Protein AF-A0A1B8XW40-F1 (afdb_monomer_lite)

Secondary structure (DSSP, 8-state):
-HHHHHHHHHHHHHHHHHHHHHHHHHHHS-HHHHHHHHHTTHHHHHHHHHHT--HHHHHSHHHHHHHHHHHHHHTSHHHHHHHHHSTTHHHHHHHGGGSS-HHHHHHHHHHHHHHHTSTTHHHHHHHHHHHHHHHHHHHHHHHHGGG-SS--------------HHHHHHHHHHHHHHHHT-

pLDDT: mean 80.65, std 23.2, range [30.91, 98.69]

Foldseek 3Di:
DVVVVVVVVVVVVVLLVVLLVLLVCLQPPDPVVLVVCVVVVVLVVLLVCLVPDDLVCLQDSSLLSSLSSLLSLCVDPNSVVSQVPDPCNLLSLLLSCLHPDPSSVVSSVVSLVSLLPDVCSVVVSLVSLVSNVVVNVVVVVVVVVVPPDDDDDDDDDDDPDDDPVVSVVVSVVSVVSSVVVD

InterPro domains:
  IPR010473 Formin, GTPase-binding domain [PF06371] (11-117)
  IPR010473 Formin, GTPase-binding domain [SM01140] (1-117)
  IPR011989 Armadillo-like helical [G3DSA:1.25.10.10] (2-159)
  IPR014768 Rho GTPase-binding/formin homology 3 (GBD/FH3) domain [PS51232] (1-182)
  IPR016024 Armadillo-type fold [SSF48371] (10-144)
  IPR051425 Formin Homology [PTHR45725] (1-145)

Organism: Xenopus tropicalis (NCBI:txid8364)

Structure (mmCIF, N/CA/C/O backbone):
data_AF-A0A1B8XW40-F1
#
_entry.id   AF-A0A1B8XW40-F1
#
loop_
_atom_site.group_PDB
_atom_site.id
_atom_site.type_symbol
_atom_site.label_atom_id
_atom_site.label_alt_id
_atom_site.label_comp_id
_atom_site.label_asym_id
_atom_site.label_entity_id
_atom_site.label_seq_id
_atom_site.pdbx_PDB_ins_code
_atom_site.Cartn_x
_atom_site.Cartn_y
_atom_site.Cartn_z
_atom_site.occupancy
_atom_site.B_iso_or_equiv
_atom_site.auth_seq_id
_atom_site.auth_comp_id
_atom_site.auth_asym_id
_atom_site.auth_atom_id
_atom_site.pdbx_PDB_model_num
ATOM 1 N N . MET A 1 1 ? 4.097 29.944 -20.165 1.00 52.28 1 MET A N 1
ATOM 2 C CA . MET A 1 1 ? 4.831 28.757 -19.672 1.00 52.28 1 MET A CA 1
ATOM 3 C C . MET A 1 1 ? 4.924 28.737 -18.153 1.00 52.28 1 MET A C 1
ATOM 5 O O . MET A 1 1 ? 4.510 27.747 -17.584 1.00 52.28 1 MET A O 1
ATOM 9 N N . GLN A 1 2 ? 5.385 29.803 -17.490 1.00 54.19 2 GLN A N 1
ATOM 10 C CA . GLN A 1 2 ? 5.547 29.835 -16.023 1.00 54.19 2 GLN A CA 1
ATOM 11 C C . GLN A 1 2 ? 4.242 29.600 -15.230 1.00 54.19 2 GLN A C 1
ATOM 13 O O . GLN A 1 2 ? 4.264 28.985 -14.175 1.00 54.19 2 GLN A O 1
ATOM 18 N N . THR A 1 3 ? 3.099 30.013 -15.778 1.00 59.94 3 THR A N 1
ATOM 19 C CA . THR A 1 3 ? 1.761 29.793 -15.207 1.00 59.94 3 THR A CA 1
ATOM 20 C C . THR A 1 3 ? 1.208 28.376 -15.375 1.00 59.94 3 THR A C 1
ATOM 22 O O . THR A 1 3 ? 0.346 27.997 -14.598 1.00 59.94 3 THR A O 1
ATOM 25 N N . LEU A 1 4 ? 1.681 27.596 -16.357 1.00 62.12 4 LEU A N 1
ATOM 26 C CA . LEU A 1 4 ? 1.259 26.195 -16.524 1.00 62.12 4 LEU A CA 1
ATOM 27 C C . LEU A 1 4 ? 1.981 25.294 -15.515 1.00 62.12 4 LEU A C 1
ATOM 29 O O . LEU A 1 4 ? 1.334 24.515 -14.835 1.00 62.12 4 LEU A O 1
ATOM 33 N N . TYR A 1 5 ? 3.293 25.495 -15.337 1.00 62.84 5 TYR A N 1
ATOM 34 C CA . TYR A 1 5 ? 4.069 24.768 -14.327 1.00 62.84 5 TYR A CA 1
ATOM 35 C C . TYR A 1 5 ? 3.585 25.040 -12.896 1.00 62.84 5 TYR A C 1
ATOM 37 O O . TYR A 1 5 ? 3.507 24.114 -12.104 1.00 62.84 5 TYR A O 1
ATOM 45 N N . ALA A 1 6 ? 3.213 26.284 -12.572 1.00 63.12 6 ALA A N 1
ATOM 46 C CA . ALA A 1 6 ? 2.670 26.616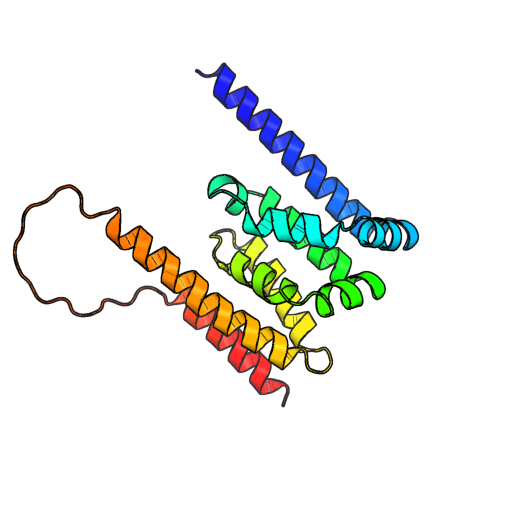 -11.252 1.00 63.12 6 ALA A CA 1
ATOM 47 C C . ALA A 1 6 ? 1.316 25.933 -10.973 1.00 63.12 6 ALA A C 1
ATOM 49 O O . ALA A 1 6 ? 1.048 25.544 -9.842 1.00 63.12 6 ALA A O 1
ATOM 50 N N . PHE A 1 7 ? 0.481 25.762 -12.003 1.00 62.59 7 PHE A N 1
ATOM 51 C CA . PHE A 1 7 ? -0.812 25.085 -11.884 1.00 62.59 7 PHE A CA 1
ATOM 52 C C . PHE A 1 7 ? -0.638 23.576 -11.639 1.00 62.59 7 PHE A C 1
ATOM 54 O O . PHE A 1 7 ? -1.255 23.025 -10.731 1.00 62.59 7 PHE A O 1
ATOM 61 N N . ASP A 1 8 ? 0.271 22.931 -12.379 1.00 74.00 8 ASP A N 1
ATOM 62 C CA . ASP A 1 8 ? 0.588 21.506 -12.204 1.00 74.00 8 ASP A CA 1
ATOM 63 C C . ASP A 1 8 ? 1.210 21.209 -10.819 1.00 74.00 8 ASP A C 1
ATOM 65 O O . ASP A 1 8 ? 0.976 20.148 -10.226 1.00 74.00 8 ASP A O 1
ATOM 69 N N . GLU A 1 9 ? 1.978 22.156 -10.271 1.00 78.50 9 GLU A N 1
ATOM 70 C CA . GLU A 1 9 ? 2.608 22.042 -8.951 1.00 78.50 9 GLU A CA 1
ATOM 71 C C . GLU A 1 9 ? 1.576 22.174 -7.813 1.00 78.50 9 GLU A C 1
ATOM 73 O O . GLU A 1 9 ? 1.552 21.337 -6.903 1.00 78.50 9 GLU A O 1
ATOM 78 N N . GLU A 1 10 ? 0.657 23.147 -7.900 1.00 83.00 10 GLU A N 1
ATOM 79 C CA . GLU A 1 10 ? -0.459 23.306 -6.952 1.00 83.00 10 GLU A CA 1
ATOM 80 C C . GLU A 1 10 ? -1.396 22.087 -6.950 1.00 83.00 10 GLU A C 1
ATOM 82 O O . GLU A 1 10 ? -1.770 21.588 -5.880 1.00 83.00 10 GLU A O 1
ATOM 87 N N . ASP A 1 11 ? -1.732 21.556 -8.128 1.00 85.06 11 ASP A N 1
ATOM 88 C CA . ASP A 1 11 ? -2.564 20.356 -8.263 1.00 85.06 11 ASP A CA 1
ATOM 89 C C . ASP A 1 11 ? -1.886 19.123 -7.648 1.00 85.06 11 ASP A C 1
ATOM 91 O O . ASP A 1 11 ? -2.519 18.321 -6.946 1.00 85.06 11 ASP A O 1
ATOM 95 N N . THR A 1 12 ? -0.577 18.975 -7.856 1.00 84.19 12 THR A N 1
ATOM 96 C CA . THR A 1 12 ? 0.210 17.884 -7.267 1.00 84.19 12 THR A CA 1
ATOM 97 C C . THR A 1 12 ? 0.280 18.000 -5.745 1.00 84.19 12 THR A C 1
ATOM 99 O O . THR A 1 12 ? 0.123 16.998 -5.036 1.00 84.19 12 THR A O 1
ATOM 102 N N . GLU A 1 13 ? 0.450 19.211 -5.217 1.00 89.75 13 GLU A N 1
ATOM 103 C CA . GLU A 1 13 ? 0.453 19.469 -3.778 1.00 89.75 13 GLU A CA 1
ATOM 104 C C . GLU A 1 13 ? -0.922 19.194 -3.149 1.00 89.75 13 GLU A C 1
ATOM 106 O O . GLU A 1 13 ? -1.008 18.541 -2.102 1.00 89.75 13 GLU A O 1
ATOM 111 N N . MET A 1 14 ? -2.008 19.578 -3.828 1.00 92.00 14 MET A N 1
ATOM 112 C CA . MET A 1 14 ? -3.375 19.258 -3.411 1.00 92.00 14 MET A CA 1
ATOM 113 C C . MET A 1 14 ? -3.606 17.742 -3.359 1.00 92.00 14 MET A C 1
ATOM 115 O O . MET A 1 14 ? -4.082 17.215 -2.347 1.00 92.00 14 MET A O 1
ATOM 119 N N . ARG A 1 15 ? -3.222 17.012 -4.415 1.00 91.75 15 ARG A N 1
ATOM 120 C CA . ARG A 1 15 ? -3.314 15.542 -4.456 1.00 91.75 15 ARG A CA 1
ATOM 121 C C . ARG A 1 15 ? -2.511 14.898 -3.330 1.00 91.75 15 ARG A C 1
ATOM 123 O O . ARG A 1 15 ? -3.007 13.987 -2.666 1.00 91.75 15 ARG A O 1
ATOM 130 N N . ASN A 1 16 ? -1.295 15.380 -3.086 1.00 93.44 16 ASN A N 1
ATOM 131 C CA . ASN A 1 16 ? -0.448 14.894 -2.003 1.00 93.44 16 ASN A CA 1
ATOM 132 C C . ASN A 1 16 ? -1.100 15.108 -0.632 1.00 93.44 16 ASN A C 1
ATOM 134 O O . ASN A 1 16 ? -1.161 14.177 0.172 1.00 93.44 16 ASN A O 1
ATOM 138 N N . LYS A 1 17 ? -1.668 16.293 -0.394 1.00 95.19 17 LYS A N 1
ATOM 139 C CA . LYS A 1 17 ? -2.384 16.601 0.847 1.00 95.19 17 LYS A CA 1
ATOM 140 C C . LYS A 1 17 ? -3.562 15.655 1.085 1.00 95.19 17 LYS A C 1
ATOM 142 O O . LYS A 1 17 ? -3.687 15.120 2.182 1.00 95.19 17 LYS A O 1
ATOM 147 N N . ILE A 1 18 ? -4.374 15.381 0.060 1.00 96.19 18 ILE A N 1
ATOM 148 C CA . ILE A 1 18 ? -5.519 14.458 0.166 1.00 96.19 18 ILE A CA 1
ATOM 149 C C . ILE A 1 18 ? -5.068 13.067 0.637 1.00 96.19 18 ILE A C 1
ATOM 151 O O . ILE A 1 18 ? -5.683 12.477 1.530 1.00 96.19 18 ILE A O 1
ATOM 155 N N . VAL A 1 19 ? -3.988 12.532 0.060 1.00 96.50 19 VAL A N 1
ATOM 156 C CA . VAL A 1 19 ? -3.489 11.198 0.430 1.00 96.50 19 VAL A CA 1
ATOM 157 C C . VAL A 1 19 ? -2.843 11.205 1.819 1.00 96.50 19 VAL A C 1
ATOM 159 O O . VAL A 1 19 ? -3.027 10.259 2.586 1.00 96.50 19 VAL A O 1
ATOM 162 N N . GLU A 1 20 ? -2.131 12.269 2.188 1.00 96.94 20 GLU A N 1
ATOM 163 C CA . GLU A 1 20 ? -1.564 12.427 3.533 1.00 96.94 20 GLU A CA 1
ATOM 164 C C . GLU A 1 20 ? -2.640 12.532 4.626 1.00 96.94 20 GLU A C 1
ATOM 166 O O . GLU A 1 20 ? -2.502 11.928 5.701 1.00 96.94 20 GLU A O 1
ATOM 171 N N . ASP A 1 21 ? -3.736 13.235 4.346 1.00 98.00 21 ASP A N 1
ATOM 172 C CA . ASP A 1 21 ? -4.890 13.330 5.239 1.00 98.00 21 ASP A CA 1
ATOM 173 C C . ASP A 1 21 ? -5.575 11.963 5.384 1.00 98.00 21 ASP A C 1
ATOM 175 O O . ASP A 1 21 ? -5.871 11.539 6.506 1.00 98.00 21 ASP A O 1
ATOM 179 N N . LEU A 1 22 ? -5.733 11.210 4.285 1.00 98.12 22 LEU A N 1
ATOM 180 C CA . LEU A 1 22 ? -6.233 9.830 4.324 1.00 98.12 22 LEU A CA 1
ATOM 181 C C . LEU A 1 22 ? -5.326 8.919 5.163 1.00 98.12 22 LEU A C 1
ATOM 183 O O . LEU A 1 22 ? -5.818 8.185 6.024 1.00 98.12 22 LEU A O 1
ATOM 187 N N . LYS A 1 23 ? -4.005 8.981 4.959 1.00 97.56 23 LYS A N 1
ATOM 188 C CA . LYS A 1 23 ? -3.022 8.228 5.753 1.00 97.56 23 LYS A CA 1
ATOM 189 C C . LYS A 1 23 ? -3.172 8.538 7.237 1.00 97.56 23 LYS A C 1
ATOM 191 O O . LYS A 1 23 ? -3.168 7.633 8.076 1.00 97.56 23 LYS A O 1
ATOM 196 N N . THR A 1 24 ? -3.292 9.821 7.569 1.00 97.75 24 THR A N 1
ATOM 197 C CA . THR A 1 24 ? -3.482 10.268 8.948 1.00 97.75 24 THR A CA 1
ATOM 198 C C . THR A 1 24 ? -4.789 9.728 9.508 1.00 97.75 24 THR A C 1
ATOM 200 O O . THR A 1 24 ? -4.773 9.145 10.591 1.00 97.75 24 THR A O 1
ATOM 203 N N . ALA A 1 25 ? -5.885 9.824 8.756 1.00 97.94 25 ALA A N 1
ATOM 204 C CA . ALA A 1 25 ? -7.191 9.344 9.177 1.00 97.94 25 ALA A CA 1
ATOM 205 C C . ALA A 1 25 ? -7.209 7.830 9.434 1.00 97.94 25 ALA A C 1
ATOM 207 O O . ALA A 1 25 ? -7.678 7.400 10.484 1.00 97.94 25 ALA A O 1
ATOM 208 N N . LEU A 1 26 ? -6.616 7.022 8.549 1.00 97.75 26 LEU A N 1
ATOM 209 C CA . LEU A 1 26 ? -6.495 5.567 8.731 1.00 97.75 26 LEU A CA 1
ATOM 210 C C . LEU A 1 26 ? -5.729 5.178 10.006 1.00 97.75 26 LEU A C 1
ATOM 212 O O . LEU A 1 26 ? -5.945 4.095 10.547 1.00 97.75 26 LEU A O 1
ATOM 216 N N . ARG A 1 27 ? -4.839 6.052 10.490 1.00 96.06 27 ARG A N 1
ATOM 217 C CA . ARG A 1 27 ? -4.053 5.839 11.711 1.00 96.06 27 ARG A CA 1
ATOM 218 C C . ARG A 1 27 ? -4.743 6.358 12.973 1.00 96.06 27 ARG A C 1
ATOM 220 O O . ARG A 1 27 ? -4.565 5.763 14.031 1.00 96.06 27 ARG A O 1
ATOM 227 N N . THR A 1 28 ? -5.434 7.494 12.896 1.00 96.31 28 THR A N 1
ATOM 228 C CA . THR A 1 28 ? -5.897 8.231 14.087 1.00 96.31 28 THR A CA 1
ATOM 229 C C . THR A 1 28 ? -7.402 8.191 14.300 1.00 96.31 28 THR A C 1
ATOM 231 O O . THR A 1 28 ? -7.848 8.412 15.425 1.00 96.31 28 THR A O 1
ATOM 234 N N . GLN A 1 29 ? -8.196 7.919 13.262 1.00 96.75 29 GLN A N 1
ATOM 235 C CA . GLN A 1 29 ? -9.647 7.849 13.400 1.00 96.75 29 GLN A CA 1
ATOM 236 C C . GLN A 1 29 ? -10.082 6.547 14.086 1.00 96.75 29 GLN A C 1
ATOM 238 O O . GLN A 1 29 ? -9.367 5.541 14.044 1.00 96.75 29 GLN A O 1
ATOM 243 N N . PRO A 1 30 ? -11.271 6.530 14.718 1.00 95.06 30 PRO A N 1
ATOM 244 C CA . PRO A 1 30 ? -11.764 5.339 15.398 1.00 95.06 30 PRO A CA 1
ATOM 245 C C . PRO A 1 30 ? -11.935 4.161 14.432 1.00 95.06 30 PRO A C 1
ATOM 247 O O . PRO A 1 30 ? -12.198 4.359 13.248 1.00 95.06 30 PRO A O 1
ATOM 250 N N . MET A 1 31 ? -11.901 2.933 14.960 1.00 93.12 31 MET A N 1
ATOM 251 C CA . MET A 1 31 ? -12.012 1.677 14.195 1.00 93.12 31 MET A CA 1
ATOM 252 C C . MET A 1 31 ? -13.119 1.685 13.124 1.00 93.12 31 MET A C 1
ATOM 254 O O . MET A 1 31 ? -12.897 1.194 12.023 1.00 93.12 31 MET A O 1
ATOM 258 N N . ARG A 1 32 ? -14.274 2.304 13.411 1.00 96.06 32 ARG A N 1
ATOM 259 C CA . ARG A 1 32 ? -15.394 2.458 12.462 1.00 96.06 32 ARG A CA 1
ATOM 260 C C . ARG A 1 32 ? -15.007 3.108 11.129 1.00 96.06 32 ARG A C 1
ATOM 262 O O . ARG A 1 32 ? -15.609 2.808 10.107 1.00 96.06 32 ARG A O 1
ATOM 269 N N . PHE A 1 33 ? -14.026 4.010 11.134 1.00 97.62 33 PHE A N 1
ATOM 270 C CA . PHE A 1 33 ? -13.511 4.625 9.916 1.00 97.62 33 PHE A CA 1
ATOM 271 C C . PHE A 1 33 ? -12.776 3.589 9.066 1.00 97.62 33 PHE A C 1
ATOM 273 O O . PHE A 1 33 ? -13.021 3.492 7.870 1.00 97.62 33 PHE A O 1
ATOM 280 N N . VAL A 1 34 ? -11.921 2.777 9.695 1.00 96.88 34 VAL A N 1
ATOM 281 C CA . VAL A 1 34 ? -11.151 1.730 9.012 1.00 96.88 34 VAL A CA 1
ATOM 282 C C . VAL A 1 34 ? -12.073 0.652 8.452 1.00 96.88 34 VAL A C 1
ATOM 284 O O . VAL A 1 34 ? -11.926 0.277 7.293 1.00 96.88 34 VAL A O 1
ATOM 287 N N . THR A 1 35 ? -13.053 0.185 9.230 1.00 95.75 35 THR A N 1
ATOM 288 C CA . THR A 1 35 ? -14.023 -0.804 8.737 1.00 95.75 35 THR A CA 1
ATOM 289 C C . THR A 1 35 ? -14.825 -0.244 7.571 1.00 95.75 35 THR A C 1
ATOM 291 O O . THR A 1 35 ? -14.912 -0.892 6.534 1.00 95.75 35 THR A O 1
ATOM 294 N N . ARG A 1 36 ? -15.308 1.002 7.679 1.00 97.94 36 ARG A N 1
ATOM 295 C CA . ARG A 1 36 ? -16.047 1.650 6.593 1.00 97.94 36 ARG A CA 1
ATOM 296 C C . ARG A 1 36 ? -15.198 1.852 5.337 1.00 97.94 36 ARG A C 1
ATOM 298 O O . ARG A 1 36 ? -15.698 1.686 4.233 1.00 97.94 36 ARG A O 1
ATOM 305 N N . PHE A 1 37 ? -13.926 2.206 5.496 1.00 98.31 37 PHE A N 1
ATOM 306 C CA . PHE A 1 37 ? -12.987 2.332 4.384 1.00 98.31 37 PHE A CA 1
ATOM 307 C C . PHE A 1 37 ? -12.810 1.000 3.644 1.00 98.31 37 PHE A C 1
ATOM 309 O O . PHE A 1 37 ? -12.805 0.972 2.417 1.00 98.31 37 PHE A O 1
ATOM 316 N N . ILE A 1 38 ? -12.695 -0.104 4.386 1.00 97.44 38 ILE A N 1
ATOM 317 C CA . ILE A 1 38 ? -12.564 -1.452 3.821 1.00 97.44 38 ILE A CA 1
ATOM 318 C C . ILE A 1 38 ? -13.851 -1.878 3.101 1.00 97.44 38 ILE A C 1
ATOM 320 O O . ILE A 1 38 ? -13.773 -2.355 1.976 1.00 97.44 38 ILE A O 1
ATOM 324 N N . GLU A 1 39 ? -15.020 -1.654 3.709 1.00 97.25 39 GLU A N 1
ATOM 325 C CA . GLU A 1 39 ? -16.337 -1.941 3.110 1.00 97.25 39 GLU A CA 1
ATOM 326 C C . GLU A 1 39 ? -16.589 -1.197 1.792 1.00 97.25 39 GLU A C 1
ATOM 328 O O . GLU A 1 39 ? -17.421 -1.618 0.997 1.00 97.25 39 GLU A O 1
ATOM 333 N N . LEU A 1 40 ? -15.906 -0.070 1.584 1.00 98.06 40 LEU A N 1
ATOM 334 C CA . LEU A 1 40 ? -15.981 0.745 0.373 1.00 98.06 40 LEU A CA 1
ATOM 335 C C . LEU A 1 40 ? -14.833 0.452 -0.605 1.00 98.06 40 LEU A C 1
ATOM 337 O O . LEU A 1 40 ? -14.437 1.331 -1.368 1.00 98.06 40 LEU A O 1
ATOM 341 N N . ASP A 1 41 ? -14.257 -0.751 -0.546 1.00 97.81 41 ASP A N 1
ATOM 342 C CA . ASP A 1 41 ? -13.158 -1.201 -1.410 1.00 97.81 41 ASP A CA 1
ATOM 343 C C . ASP A 1 41 ? -11.911 -0.303 -1.362 1.00 97.81 41 ASP A C 1
ATOM 345 O O . ASP A 1 41 ? -11.086 -0.283 -2.280 1.00 97.81 41 ASP A O 1
ATOM 349 N N . GLY A 1 42 ? -11.719 0.425 -0.259 1.00 98.25 42 GLY A N 1
ATOM 350 C CA . GLY A 1 42 ? -10.645 1.402 -0.137 1.00 98.25 42 GLY A CA 1
ATOM 351 C C . GLY A 1 42 ? -9.254 0.789 -0.327 1.00 98.25 42 GLY A C 1
ATOM 352 O O . GLY A 1 42 ? -8.399 1.392 -0.976 1.00 98.25 42 GLY A O 1
ATOM 353 N N . LEU A 1 43 ? -9.024 -0.437 0.164 1.00 98.38 43 LEU A N 1
ATOM 354 C CA . LEU A 1 43 ? -7.766 -1.152 -0.084 1.00 98.38 43 LEU A CA 1
ATOM 355 C C . LEU A 1 43 ? -7.557 -1.411 -1.582 1.00 98.38 43 LEU A C 1
ATOM 357 O O . LEU A 1 43 ? -6.473 -1.150 -2.098 1.00 98.38 43 LEU A O 1
ATOM 361 N N . THR A 1 44 ? -8.579 -1.908 -2.275 1.00 98.25 44 THR A N 1
ATOM 362 C CA . THR A 1 44 ? -8.528 -2.203 -3.711 1.00 98.25 44 THR A CA 1
ATOM 363 C C . THR A 1 44 ? -8.222 -0.939 -4.512 1.00 98.25 44 THR A C 1
ATOM 365 O O . THR A 1 44 ? -7.373 -0.966 -5.403 1.00 98.25 44 THR A O 1
ATOM 368 N N . CYS A 1 45 ? -8.826 0.194 -4.143 1.00 98.31 45 CYS A N 1
ATOM 369 C CA . CYS A 1 45 ? -8.526 1.498 -4.731 1.00 98.31 45 CYS A CA 1
ATOM 370 C C . CYS A 1 45 ? -7.053 1.896 -4.544 1.00 98.31 45 CYS A C 1
ATOM 372 O O . CYS A 1 45 ? -6.405 2.276 -5.519 1.00 98.31 45 CYS A O 1
ATOM 374 N N . LEU A 1 46 ? -6.494 1.753 -3.333 1.00 98.56 46 LEU A N 1
ATOM 375 C CA . LEU A 1 46 ? -5.072 2.036 -3.082 1.00 98.56 46 LEU A CA 1
ATOM 376 C C . LEU A 1 46 ? -4.155 1.127 -3.915 1.00 98.56 46 LEU A C 1
ATOM 378 O O . LEU A 1 46 ? -3.195 1.605 -4.514 1.00 98.56 46 LEU A O 1
ATOM 382 N N . LEU A 1 47 ? -4.453 -0.173 -3.986 1.00 98.62 47 LEU A N 1
ATOM 383 C CA . LEU A 1 47 ? -3.659 -1.137 -4.755 1.00 98.62 47 LEU A CA 1
ATOM 384 C C . LEU A 1 47 ? -3.728 -0.873 -6.265 1.00 98.62 47 LEU A C 1
ATOM 386 O O . LEU A 1 47 ? -2.718 -0.979 -6.959 1.00 98.62 47 LEU A O 1
ATOM 390 N N . ASN A 1 48 ? -4.900 -0.512 -6.785 1.00 98.38 48 ASN A N 1
ATOM 391 C CA . ASN A 1 48 ? -5.052 -0.136 -8.188 1.00 98.38 48 ASN A CA 1
ATOM 392 C C . ASN A 1 48 ? -4.305 1.157 -8.503 1.00 98.38 48 ASN A C 1
ATOM 394 O O . ASN A 1 48 ? -3.627 1.209 -9.526 1.00 98.38 48 ASN A O 1
ATOM 398 N N . PHE A 1 49 ? -4.351 2.138 -7.599 1.00 98.12 49 PHE A N 1
ATOM 399 C CA . PHE A 1 49 ? -3.574 3.362 -7.742 1.00 98.12 49 PHE A CA 1
ATOM 400 C C . PHE A 1 49 ? -2.073 3.063 -7.824 1.00 98.12 49 PHE A C 1
ATOM 402 O O . PHE A 1 49 ? -1.428 3.542 -8.748 1.00 98.12 49 PHE A O 1
ATOM 409 N N . LEU A 1 50 ? -1.530 2.206 -6.945 1.00 98.19 50 LEU A N 1
ATOM 410 C CA . LEU A 1 50 ? -0.121 1.785 -7.010 1.00 98.19 50 LEU A CA 1
ATOM 411 C C . LEU A 1 50 ? 0.250 1.154 -8.363 1.00 98.19 50 LEU A C 1
ATOM 413 O O . LEU A 1 50 ? 1.325 1.426 -8.891 1.00 98.19 50 LEU A O 1
ATOM 417 N N . LYS A 1 51 ? -0.634 0.332 -8.944 1.00 96.75 51 LYS A N 1
ATOM 418 C CA . LYS A 1 51 ? -0.398 -0.306 -10.252 1.00 96.75 51 LYS A CA 1
ATOM 419 C C . LYS A 1 51 ? -0.417 0.684 -11.421 1.00 96.75 51 LYS A C 1
ATOM 421 O O . LYS A 1 51 ? 0.230 0.423 -12.432 1.00 96.75 51 LYS A O 1
ATOM 426 N N . SER A 1 52 ? -1.172 1.776 -11.309 1.00 96.38 52 SER A N 1
ATOM 427 C CA . SER A 1 52 ? -1.404 2.726 -12.403 1.00 96.38 52 SER A CA 1
ATOM 428 C C . SER A 1 52 ? -0.572 4.005 -12.311 1.00 96.38 52 SER A C 1
ATOM 430 O O . SER A 1 52 ? -0.817 4.920 -13.095 1.00 96.38 52 SER A O 1
ATOM 432 N N . MET A 1 53 ? 0.362 4.114 -11.359 1.00 95.00 53 MET A N 1
ATOM 433 C CA . MET A 1 53 ? 1.210 5.305 -11.250 1.00 95.00 53 MET A CA 1
ATOM 434 C C . MET A 1 53 ? 2.096 5.454 -12.488 1.00 95.00 53 MET A C 1
ATOM 436 O O . MET A 1 53 ? 2.720 4.497 -12.957 1.00 95.00 53 MET A O 1
ATOM 440 N N . ASP A 1 54 ? 2.178 6.683 -12.982 1.00 94.31 54 ASP A N 1
ATOM 441 C CA . ASP A 1 54 ? 3.240 7.099 -13.884 1.00 94.31 54 ASP A CA 1
ATOM 442 C C . ASP A 1 54 ? 4.567 7.259 -13.125 1.00 94.31 54 ASP A C 1
ATOM 444 O O . ASP A 1 54 ? 4.644 7.112 -11.901 1.00 94.31 54 ASP A O 1
ATOM 448 N N . TYR A 1 55 ? 5.639 7.526 -13.874 1.00 91.81 55 TYR A N 1
ATOM 449 C CA . TYR A 1 55 ? 6.974 7.667 -13.300 1.00 91.81 55 TYR A CA 1
ATOM 450 C C . TYR A 1 55 ? 7.030 8.796 -12.262 1.00 91.81 55 TYR A C 1
ATOM 452 O O . TYR A 1 55 ? 7.496 8.575 -11.145 1.00 91.81 55 TYR A O 1
ATOM 460 N N . GLU A 1 56 ? 6.488 9.968 -12.595 1.00 92.00 56 GLU A N 1
ATOM 461 C CA . GLU A 1 56 ? 6.509 11.141 -11.721 1.00 92.00 56 GLU A CA 1
ATOM 462 C C . GLU A 1 56 ? 5.771 10.884 -10.401 1.00 92.00 56 GLU A C 1
ATOM 464 O O . GLU A 1 56 ? 6.342 11.066 -9.323 1.00 92.00 56 GLU A O 1
ATOM 469 N N . THR A 1 57 ? 4.545 10.348 -10.457 1.00 94.62 57 THR A N 1
ATOM 470 C CA . THR A 1 57 ? 3.791 9.990 -9.249 1.00 94.62 57 THR A CA 1
ATOM 471 C C . THR A 1 57 ? 4.534 8.924 -8.445 1.00 94.62 57 THR A C 1
ATOM 473 O O . THR A 1 57 ? 4.588 9.028 -7.216 1.00 94.62 57 THR A O 1
ATOM 476 N N . SER A 1 58 ? 5.139 7.931 -9.110 1.00 95.25 58 SER A N 1
ATOM 477 C CA . SER A 1 58 ? 5.873 6.850 -8.441 1.00 95.25 58 SER A CA 1
ATOM 478 C C . SER A 1 58 ? 7.129 7.321 -7.698 1.00 95.25 58 SER A C 1
ATOM 480 O O . SER A 1 58 ? 7.477 6.720 -6.682 1.00 95.25 58 SER A O 1
ATOM 482 N N . GLU A 1 59 ? 7.757 8.415 -8.134 1.00 94.81 59 GLU A N 1
ATOM 483 C CA . GLU A 1 59 ? 8.913 9.023 -7.457 1.00 94.81 59 GLU A CA 1
ATOM 484 C C . GLU A 1 59 ? 8.523 10.132 -6.463 1.00 94.81 59 GLU A C 1
ATOM 486 O O . GLU A 1 59 ? 9.329 10.575 -5.638 1.00 94.81 59 GLU A O 1
ATOM 491 N N . SER A 1 60 ? 7.259 10.553 -6.478 1.00 95.00 60 SER A N 1
ATOM 492 C CA . SER A 1 60 ? 6.739 11.618 -5.623 1.00 95.00 60 SER A CA 1
ATOM 493 C C . SER A 1 60 ? 6.408 11.169 -4.188 1.00 95.00 60 SER A C 1
ATOM 495 O O . SER A 1 60 ? 6.354 9.986 -3.834 1.00 95.00 60 SER A O 1
ATOM 497 N N . ARG A 1 61 ? 6.077 12.153 -3.340 1.00 95.75 61 ARG A N 1
ATOM 498 C CA . ARG A 1 61 ? 5.560 11.923 -1.979 1.00 95.75 61 ARG A CA 1
ATOM 499 C C . ARG A 1 61 ? 4.199 11.232 -1.967 1.00 95.75 61 ARG A C 1
ATOM 501 O O . ARG A 1 61 ? 3.888 10.565 -0.981 1.00 95.75 61 ARG A O 1
ATOM 508 N N . ILE A 1 62 ? 3.417 11.329 -3.044 1.00 97.25 62 ILE A N 1
ATOM 509 C CA . ILE A 1 62 ? 2.109 10.672 -3.145 1.00 97.25 62 ILE A CA 1
ATOM 510 C C . ILE A 1 62 ? 2.286 9.159 -2.994 1.00 97.25 62 ILE A C 1
ATOM 512 O O . ILE A 1 62 ? 1.606 8.547 -2.174 1.00 97.25 62 ILE A O 1
ATOM 516 N N . HIS A 1 63 ? 3.260 8.562 -3.688 1.00 98.06 63 HIS A N 1
ATOM 517 C CA . HIS A 1 63 ? 3.545 7.132 -3.569 1.00 98.06 63 HIS A CA 1
ATOM 518 C C . HIS A 1 63 ? 3.916 6.739 -2.130 1.00 98.06 63 HIS A C 1
ATOM 520 O O . HIS A 1 63 ? 3.357 5.785 -1.581 1.00 98.06 63 HIS A O 1
ATOM 526 N N . THR A 1 64 ? 4.791 7.512 -1.472 1.00 98.06 64 THR A N 1
ATOM 527 C CA . THR A 1 64 ? 5.137 7.289 -0.056 1.00 98.06 64 THR A CA 1
ATOM 528 C C . THR A 1 64 ? 3.897 7.343 0.843 1.00 98.06 64 THR A C 1
ATOM 530 O O . THR A 1 64 ? 3.742 6.516 1.744 1.00 98.06 64 THR A O 1
ATOM 533 N N . SER A 1 65 ? 2.997 8.291 0.584 1.00 98.38 65 SER A N 1
ATOM 534 C CA . SER A 1 65 ? 1.760 8.504 1.340 1.00 98.38 65 SER A CA 1
ATOM 535 C C . SER A 1 65 ? 0.790 7.330 1.177 1.00 98.38 65 SER A C 1
ATOM 537 O O . SER A 1 65 ? 0.261 6.831 2.171 1.00 98.38 65 SER A O 1
ATOM 539 N N . VAL A 1 66 ? 0.635 6.812 -0.049 1.00 98.62 66 VAL A N 1
ATOM 540 C CA . VAL A 1 66 ? -0.184 5.623 -0.352 1.00 98.62 66 VAL A CA 1
ATOM 541 C C . VAL A 1 66 ? 0.357 4.377 0.354 1.00 98.62 66 VAL A C 1
ATOM 543 O O . VAL A 1 66 ? -0.411 3.654 0.993 1.00 98.62 66 VAL A O 1
ATOM 546 N N . ILE A 1 67 ? 1.674 4.140 0.320 1.00 98.69 67 ILE A N 1
ATOM 547 C CA . ILE A 1 67 ? 2.289 3.051 1.101 1.00 98.69 67 ILE A CA 1
ATOM 548 C C . ILE A 1 67 ? 2.065 3.267 2.603 1.00 98.69 67 ILE A C 1
ATOM 550 O O . ILE A 1 67 ? 1.769 2.319 3.333 1.00 98.69 67 ILE A O 1
ATOM 554 N N . GLY A 1 68 ? 2.114 4.517 3.065 1.00 98.50 68 GLY A N 1
ATOM 555 C CA . GLY A 1 68 ? 1.750 4.900 4.425 1.00 98.50 68 GLY A CA 1
ATOM 556 C C . GLY A 1 68 ? 0.314 4.519 4.808 1.00 98.50 68 GLY A C 1
ATOM 557 O O . GLY A 1 68 ? 0.103 4.024 5.917 1.00 98.50 68 GLY A O 1
ATOM 558 N N . CYS A 1 69 ? -0.663 4.690 3.911 1.00 98.69 69 CYS A N 1
ATOM 559 C CA . CYS A 1 69 ? -2.048 4.252 4.124 1.00 98.69 69 CYS A CA 1
ATOM 560 C C . CYS A 1 69 ? -2.124 2.736 4.348 1.00 98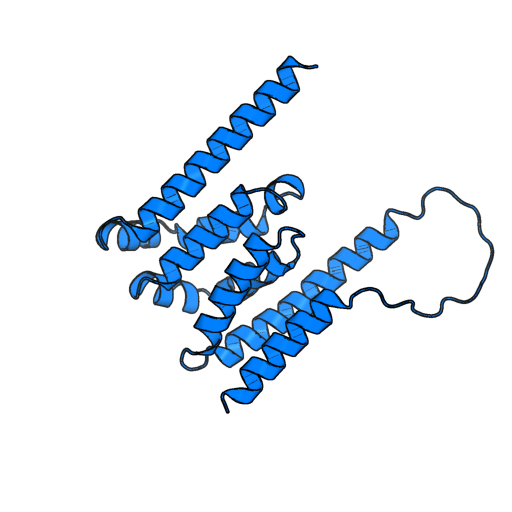.69 69 CYS A C 1
ATOM 562 O O . CYS A 1 69 ? -2.766 2.274 5.292 1.00 98.69 69 CYS A O 1
ATOM 564 N N . ILE A 1 70 ? -1.417 1.954 3.524 1.00 98.62 70 ILE A N 1
ATOM 565 C CA . ILE A 1 70 ? -1.362 0.490 3.659 1.00 98.62 70 ILE A CA 1
ATOM 566 C C . ILE A 1 70 ? -0.669 0.088 4.967 1.00 98.62 70 ILE A C 1
ATOM 568 O O . ILE A 1 70 ? -1.149 -0.799 5.675 1.00 98.62 70 ILE A O 1
ATOM 572 N N . LYS A 1 71 ? 0.415 0.774 5.349 1.00 97.94 71 LYS A N 1
ATOM 573 C CA . LYS A 1 71 ? 1.078 0.563 6.644 1.00 97.94 71 LYS A CA 1
ATOM 574 C C . LYS A 1 71 ? 0.123 0.832 7.813 1.00 97.94 71 LYS A C 1
ATOM 576 O O . LYS A 1 71 ? 0.080 0.050 8.761 1.00 97.94 71 LYS A O 1
ATOM 581 N N . ALA A 1 72 ? -0.674 1.899 7.743 1.00 97.75 72 ALA A N 1
ATOM 582 C CA . ALA A 1 72 ? -1.685 2.201 8.756 1.00 97.75 72 ALA A CA 1
ATOM 583 C C . ALA A 1 72 ? -2.755 1.096 8.846 1.00 97.75 72 ALA A C 1
ATOM 585 O O . ALA A 1 72 ? -3.081 0.657 9.949 1.00 97.75 72 ALA A O 1
ATOM 586 N N . LEU A 1 73 ? -3.228 0.576 7.705 1.00 97.62 73 LEU A N 1
ATOM 587 C CA . LEU A 1 73 ? -4.144 -0.572 7.663 1.00 97.62 73 LEU A CA 1
ATOM 588 C C . LEU A 1 73 ? -3.540 -1.827 8.307 1.00 97.62 73 LEU A C 1
ATOM 590 O O . LEU A 1 73 ? -4.223 -2.508 9.066 1.00 97.62 73 LEU A O 1
ATOM 594 N N . MET A 1 74 ? -2.264 -2.120 8.057 1.00 96.44 74 MET A N 1
ATOM 595 C CA . MET A 1 74 ? -1.562 -3.276 8.635 1.00 96.44 74 MET A CA 1
ATOM 596 C C . MET A 1 74 ? -1.403 -3.200 10.164 1.00 96.44 74 MET A C 1
ATOM 598 O O . MET A 1 74 ? -1.336 -4.232 10.845 1.00 96.44 74 MET A O 1
ATOM 602 N N . ASN A 1 75 ? -1.392 -1.986 10.718 1.00 93.56 75 ASN A N 1
ATOM 603 C CA . ASN A 1 75 ? -1.377 -1.754 12.164 1.00 93.56 75 ASN A CA 1
ATOM 604 C C . ASN A 1 75 ? -2.760 -1.935 12.814 1.00 93.56 75 ASN A C 1
ATOM 606 O O . ASN A 1 75 ? -2.867 -1.986 14.038 1.00 93.56 75 ASN A O 1
ATOM 610 N N . ASN A 1 76 ? -3.815 -2.077 12.014 1.00 93.50 76 ASN A N 1
ATOM 611 C CA . ASN A 1 76 ? -5.165 -2.394 12.456 1.00 93.50 76 ASN A CA 1
ATOM 612 C C . ASN A 1 76 ? -5.447 -3.895 12.263 1.00 93.50 76 ASN A C 1
ATOM 614 O O . ASN A 1 76 ? -5.088 -4.461 11.238 1.00 93.50 76 ASN A O 1
ATOM 618 N N . SER A 1 77 ? -6.100 -4.570 13.214 1.00 93.19 77 SER A N 1
ATOM 619 C CA . SER A 1 77 ? -6.358 -6.016 13.098 1.00 93.19 77 SER A CA 1
ATOM 620 C C . SER A 1 77 ? -7.256 -6.381 11.908 1.00 93.19 77 SER A C 1
ATOM 622 O O . SER A 1 77 ? -6.941 -7.329 11.190 1.00 93.19 77 SER A O 1
ATOM 624 N N . GLN A 1 78 ? -8.327 -5.616 11.667 1.00 94.38 78 GLN A N 1
ATOM 625 C CA . GLN A 1 78 ? -9.234 -5.816 10.530 1.00 94.38 78 GLN A CA 1
ATOM 626 C C . GLN A 1 78 ? -8.559 -5.427 9.211 1.00 94.38 78 GLN A C 1
ATOM 628 O O . GLN A 1 78 ? -8.598 -6.190 8.248 1.00 94.38 78 GLN A O 1
ATOM 633 N N . GLY A 1 79 ? -7.859 -4.287 9.191 1.00 96.69 79 GLY A N 1
ATOM 634 C CA . GLY A 1 79 ? -7.079 -3.857 8.026 1.00 96.69 79 GLY A CA 1
ATOM 635 C C . GLY A 1 79 ? -6.013 -4.878 7.627 1.00 96.69 79 GLY A C 1
ATOM 636 O O . GLY A 1 79 ? -5.941 -5.269 6.465 1.00 96.69 79 GLY A O 1
ATOM 637 N N . ARG A 1 80 ? -5.250 -5.396 8.594 1.00 96.56 80 ARG A N 1
ATOM 638 C CA . ARG A 1 80 ? -4.251 -6.447 8.372 1.00 96.56 80 ARG A CA 1
ATOM 639 C C . ARG A 1 80 ? -4.868 -7.722 7.814 1.00 96.56 80 ARG A C 1
ATOM 641 O O . ARG A 1 80 ? -4.328 -8.273 6.860 1.00 96.56 80 ARG A O 1
ATOM 648 N N . ALA A 1 81 ? -5.978 -8.190 8.387 1.00 96.06 81 ALA A N 1
ATOM 649 C CA . ALA A 1 81 ? -6.670 -9.373 7.881 1.00 96.06 81 ALA A CA 1
ATOM 650 C C . ALA A 1 81 ? -7.083 -9.184 6.413 1.00 96.06 81 ALA A C 1
ATOM 652 O O . ALA A 1 81 ? -6.817 -10.053 5.585 1.00 96.06 81 ALA A O 1
ATOM 653 N N . HIS A 1 82 ? -7.635 -8.016 6.076 1.00 96.69 82 HIS A N 1
ATOM 654 C CA . HIS A 1 82 ? -8.061 -7.698 4.716 1.00 96.69 82 HIS A CA 1
ATOM 655 C C . HIS A 1 82 ? -6.886 -7.601 3.729 1.00 96.69 82 HIS A C 1
ATOM 657 O O . HIS A 1 82 ? -6.952 -8.140 2.625 1.00 96.69 82 HIS A O 1
ATOM 663 N N . VAL A 1 83 ? -5.773 -6.975 4.134 1.00 97.94 83 VAL A N 1
ATOM 664 C CA . VAL A 1 83 ? -4.548 -6.918 3.319 1.00 97.94 83 VAL A CA 1
ATOM 665 C C . VAL A 1 83 ? -4.004 -8.319 3.061 1.00 97.94 83 VAL A C 1
ATOM 667 O O . VAL A 1 83 ? -3.705 -8.644 1.916 1.00 97.94 83 VAL A O 1
ATOM 670 N N . LEU A 1 84 ? -3.904 -9.171 4.084 1.00 96.75 84 LEU A N 1
ATOM 671 C CA . LEU A 1 84 ? -3.351 -10.525 3.945 1.00 96.75 84 LEU A CA 1
ATOM 672 C C . LEU A 1 84 ? -4.251 -11.483 3.148 1.00 96.75 84 LEU A C 1
ATOM 674 O O . LEU A 1 84 ? -3.735 -12.427 2.532 1.00 96.75 84 LEU A O 1
ATOM 678 N N . ALA A 1 85 ? -5.566 -11.255 3.182 1.00 96.38 85 ALA A N 1
ATOM 679 C CA . ALA A 1 85 ? -6.557 -12.014 2.428 1.00 96.38 85 ALA A CA 1
ATOM 680 C C . ALA A 1 85 ? -6.576 -11.644 0.937 1.00 96.38 85 ALA A C 1
ATOM 682 O O . ALA A 1 85 ? -6.858 -12.504 0.105 1.00 96.38 85 ALA A O 1
ATOM 683 N N . HIS A 1 86 ? -6.245 -10.397 0.585 1.00 97.56 86 HIS A N 1
ATOM 684 C CA . HIS A 1 86 ? -6.207 -9.971 -0.811 1.00 97.56 86 HIS A CA 1
ATOM 685 C C . HIS A 1 86 ? -5.088 -10.710 -1.579 1.00 97.56 86 HIS A C 1
ATOM 687 O O . HIS A 1 86 ? -3.926 -10.662 -1.164 1.00 97.56 86 HIS A O 1
ATOM 693 N N . PRO A 1 87 ? -5.391 -11.370 -2.714 1.00 95.19 87 PRO A N 1
ATOM 694 C CA . PRO A 1 87 ? -4.474 -12.311 -3.365 1.00 95.19 87 PRO A CA 1
ATOM 695 C C . PRO A 1 87 ? -3.189 -11.656 -3.883 1.00 95.19 87 PRO A C 1
ATOM 697 O O . PRO A 1 87 ? -2.112 -12.235 -3.779 1.00 95.19 87 PRO A O 1
ATOM 700 N N . GLU A 1 88 ? -3.289 -10.430 -4.397 1.00 96.19 88 GLU A N 1
ATOM 701 C CA . GLU A 1 88 ? -2.163 -9.733 -5.031 1.00 96.19 88 GLU A CA 1
ATOM 702 C C . GLU A 1 88 ? -1.539 -8.638 -4.161 1.00 96.19 88 GLU A C 1
ATOM 704 O O . GLU A 1 88 ? -0.591 -7.989 -4.594 1.00 96.19 88 GLU A O 1
ATOM 709 N N . SER A 1 89 ? -2.052 -8.387 -2.951 1.00 98.06 89 SER A N 1
ATOM 710 C CA . SER A 1 89 ? -1.690 -7.180 -2.190 1.00 98.06 89 SER A CA 1
ATOM 711 C C . SER A 1 89 ? -0.193 -7.109 -1.913 1.00 98.06 89 SER A C 1
ATOM 713 O O . SER A 1 89 ? 0.442 -6.102 -2.206 1.00 98.06 89 SER A O 1
ATOM 715 N N . ILE A 1 90 ? 0.383 -8.200 -1.408 1.00 98.25 90 ILE A N 1
ATOM 716 C CA . ILE A 1 90 ? 1.803 -8.275 -1.056 1.00 98.25 90 ILE A CA 1
ATOM 717 C C . ILE A 1 90 ? 2.675 -8.179 -2.315 1.00 98.25 90 ILE A C 1
ATOM 719 O O . ILE A 1 90 ? 3.701 -7.502 -2.289 1.00 98.25 90 ILE A O 1
ATOM 723 N N . ASN A 1 91 ? 2.235 -8.765 -3.435 1.00 97.94 91 ASN A N 1
ATOM 724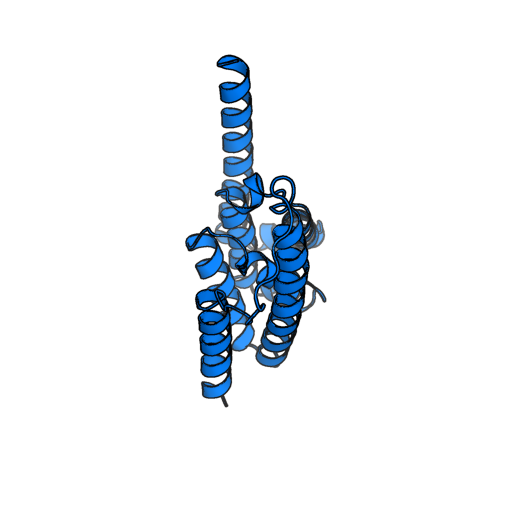 C CA . ASN A 1 91 ? 2.930 -8.645 -4.718 1.00 97.94 91 ASN A CA 1
ATOM 725 C C . ASN A 1 91 ? 2.945 -7.186 -5.190 1.00 97.94 91 ASN A C 1
ATOM 727 O O . ASN A 1 91 ? 4.011 -6.665 -5.506 1.00 97.94 91 ASN A O 1
ATOM 731 N N . ILE A 1 92 ? 1.799 -6.502 -5.181 1.00 98.50 92 ILE A N 1
ATOM 732 C CA . ILE A 1 92 ? 1.684 -5.093 -5.589 1.00 98.50 92 ILE A CA 1
ATOM 733 C C . ILE A 1 92 ? 2.527 -4.195 -4.675 1.00 98.50 92 ILE A C 1
ATOM 735 O O . ILE A 1 92 ? 3.296 -3.375 -5.165 1.00 98.50 92 ILE A O 1
ATOM 739 N N . ILE A 1 93 ? 2.463 -4.396 -3.355 1.00 98.56 93 ILE A N 1
ATOM 740 C CA . ILE A 1 93 ? 3.280 -3.648 -2.385 1.00 98.56 93 ILE A CA 1
ATOM 741 C C . ILE A 1 93 ? 4.778 -3.859 -2.654 1.00 98.56 93 ILE A C 1
ATOM 743 O O . ILE A 1 93 ? 5.550 -2.907 -2.593 1.00 98.56 93 ILE A O 1
ATOM 747 N N . SER A 1 94 ? 5.209 -5.080 -2.987 1.00 97.94 94 SER A N 1
ATOM 748 C CA . SER A 1 94 ? 6.623 -5.355 -3.284 1.00 97.94 94 SER A CA 1
ATOM 749 C C . SER A 1 94 ? 7.123 -4.657 -4.556 1.00 97.94 94 SER A C 1
ATOM 751 O O . SER A 1 94 ? 8.283 -4.259 -4.612 1.00 97.94 94 SER A O 1
ATOM 753 N N . GLN A 1 95 ? 6.254 -4.423 -5.549 1.00 97.50 95 GLN A N 1
ATOM 754 C CA . GLN A 1 95 ? 6.614 -3.695 -6.776 1.00 97.50 95 GLN A CA 1
ATOM 755 C C . GLN A 1 95 ? 7.045 -2.255 -6.492 1.00 97.50 95 GLN A C 1
ATOM 757 O O . GLN A 1 95 ? 7.906 -1.719 -7.195 1.00 97.50 95 GLN A O 1
ATOM 762 N N . SER A 1 96 ? 6.525 -1.657 -5.417 1.00 97.81 96 SER A N 1
ATOM 763 C CA . SER A 1 96 ? 6.923 -0.329 -4.952 1.00 97.81 96 SER A CA 1
ATOM 764 C C . SER A 1 96 ? 8.383 -0.240 -4.496 1.00 97.81 96 SER A C 1
ATOM 766 O O . SER A 1 96 ? 8.882 0.870 -4.351 1.00 97.81 96 SER A O 1
ATOM 768 N N . LEU A 1 97 ? 9.113 -1.354 -4.333 1.00 96.31 97 LEU A N 1
ATOM 769 C CA . LEU A 1 97 ? 10.566 -1.343 -4.077 1.00 96.31 97 LEU A CA 1
ATOM 770 C C . LEU A 1 97 ? 11.393 -0.789 -5.244 1.00 96.31 97 LEU A C 1
ATOM 772 O O . LEU A 1 97 ? 12.568 -0.459 -5.057 1.00 96.31 97 LEU A O 1
ATOM 776 N N . ARG A 1 98 ? 10.791 -0.683 -6.432 1.00 92.00 98 ARG A N 1
ATOM 777 C CA . ARG A 1 98 ? 11.451 -0.177 -7.633 1.00 92.00 98 ARG A CA 1
ATOM 778 C C . ARG A 1 98 ? 11.802 1.306 -7.559 1.00 92.00 98 ARG A C 1
ATOM 780 O O . ARG A 1 98 ? 12.811 1.691 -8.139 1.00 92.00 98 ARG A O 1
ATOM 787 N N . THR A 1 99 ? 10.961 2.104 -6.903 1.00 93.19 99 THR A N 1
ATOM 788 C CA . THR A 1 99 ? 11.128 3.565 -6.827 1.00 93.19 99 THR A CA 1
ATOM 789 C C . THR A 1 99 ? 12.531 3.953 -6.371 1.00 93.19 99 THR A C 1
ATOM 791 O O . THR A 1 99 ? 13.163 3.184 -5.658 1.00 93.19 99 THR A O 1
ATOM 794 N N . GLU A 1 100 ? 13.05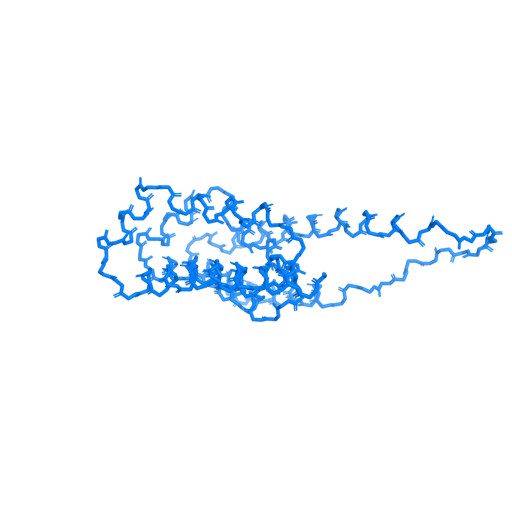1 5.125 -6.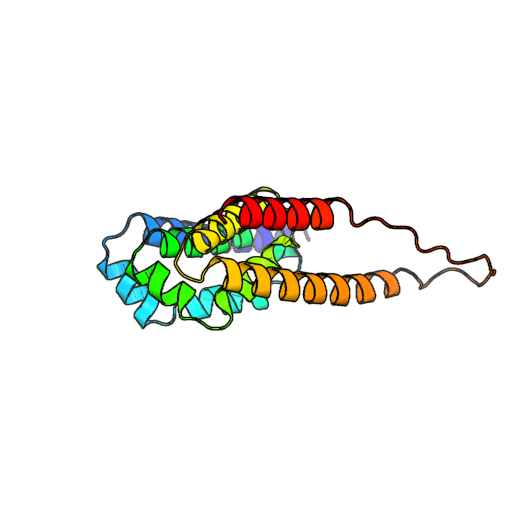706 1.00 90.62 100 GLU A N 1
ATOM 795 C CA . GLU A 1 100 ? 14.325 5.602 -6.151 1.00 90.62 100 GLU A CA 1
ATOM 796 C C . GLU A 1 100 ? 14.151 6.195 -4.744 1.00 90.62 100 GLU A C 1
ATOM 798 O O . GLU A 1 100 ? 15.099 6.252 -3.953 1.00 90.62 100 GLU A O 1
ATOM 803 N N . ASN A 1 101 ? 12.916 6.538 -4.371 1.00 90.69 101 ASN A N 1
ATOM 804 C CA . ASN A 1 101 ? 12.588 7.115 -3.076 1.00 90.69 101 ASN A CA 1
ATOM 805 C C . ASN A 1 101 ? 12.840 6.141 -1.906 1.00 90.69 101 ASN A C 1
ATOM 807 O O . ASN A 1 101 ? 12.064 5.225 -1.612 1.00 90.69 101 ASN A O 1
ATOM 811 N N . ILE A 1 102 ? 13.920 6.403 -1.166 1.00 93.12 102 ILE A N 1
ATOM 812 C CA . ILE A 1 102 ? 14.366 5.587 -0.028 1.00 93.12 102 ILE A CA 1
ATOM 813 C C . ILE A 1 102 ? 13.290 5.481 1.063 1.00 93.12 102 ILE A C 1
ATOM 815 O O . ILE A 1 102 ? 13.120 4.413 1.650 1.00 93.12 102 ILE A O 1
ATOM 819 N N . LYS A 1 103 ? 12.530 6.553 1.332 1.00 94.94 103 LYS A N 1
ATOM 820 C CA . LYS A 1 103 ? 11.482 6.530 2.369 1.00 94.94 103 LYS A CA 1
ATOM 821 C C . LYS A 1 103 ? 10.368 5.555 2.003 1.00 94.94 103 LYS A C 1
ATOM 823 O O . LYS A 1 103 ? 9.903 4.815 2.867 1.00 94.94 103 LYS A O 1
ATOM 828 N N . THR A 1 104 ? 9.985 5.518 0.727 1.00 97.19 104 THR A N 1
ATOM 829 C CA . THR A 1 104 ? 9.021 4.537 0.220 1.00 97.19 104 THR A CA 1
ATOM 830 C C . THR A 1 104 ? 9.566 3.116 0.366 1.00 97.19 104 THR A C 1
ATOM 832 O O . THR A 1 104 ? 8.862 2.262 0.903 1.00 97.19 104 THR A O 1
ATOM 835 N N . LYS A 1 105 ? 10.832 2.862 -0.007 1.00 96.81 105 LYS A N 1
ATOM 836 C CA . LYS A 1 105 ? 11.453 1.531 0.163 1.00 96.81 105 LYS A CA 1
ATOM 837 C C . LYS A 1 105 ? 11.443 1.064 1.612 1.00 96.81 105 LYS A C 1
ATOM 839 O O . LYS A 1 105 ? 11.069 -0.073 1.874 1.00 96.81 105 LYS A O 1
ATOM 844 N N . ILE A 1 106 ? 11.825 1.937 2.545 1.00 95.06 106 ILE A N 1
ATOM 845 C CA . ILE A 1 106 ? 11.810 1.624 3.979 1.00 95.06 106 ILE A CA 1
ATOM 846 C C . ILE A 1 106 ? 10.395 1.228 4.408 1.00 95.06 106 ILE A C 1
ATOM 848 O O . ILE A 1 106 ? 10.222 0.165 4.995 1.00 95.06 106 ILE A O 1
ATOM 852 N N . ALA A 1 107 ? 9.381 2.018 4.046 1.00 96.12 107 ALA A N 1
ATOM 853 C CA . ALA A 1 107 ? 7.996 1.725 4.407 1.00 96.12 107 ALA A CA 1
ATOM 854 C C . ALA A 1 107 ? 7.496 0.387 3.832 1.00 96.12 107 ALA A C 1
ATOM 856 O O . ALA A 1 107 ? 6.808 -0.363 4.526 1.00 96.12 107 ALA A O 1
ATOM 857 N N . VAL A 1 108 ? 7.875 0.055 2.593 1.00 98.06 108 VAL A N 1
ATOM 858 C CA . VAL A 1 108 ? 7.571 -1.248 1.983 1.00 98.06 108 VAL A CA 1
ATOM 859 C C . VAL A 1 108 ? 8.259 -2.383 2.745 1.00 98.06 108 VAL A C 1
ATOM 861 O O . VAL A 1 108 ? 7.606 -3.364 3.096 1.00 98.06 108 VAL A O 1
ATOM 864 N N . LEU A 1 109 ? 9.552 -2.251 3.052 1.00 96.44 109 LEU A N 1
ATOM 865 C CA . LEU A 1 109 ? 10.308 -3.268 3.790 1.00 96.44 109 LEU A CA 1
ATOM 866 C C . LEU A 1 109 ? 9.781 -3.467 5.216 1.00 96.44 109 LEU A C 1
ATOM 868 O O . LEU A 1 109 ? 9.733 -4.600 5.685 1.00 96.44 109 LEU A O 1
ATOM 872 N N . GLU A 1 110 ? 9.325 -2.410 5.889 1.00 95.81 110 GLU A N 1
ATOM 873 C CA . GLU A 1 110 ? 8.666 -2.520 7.195 1.00 95.81 110 GLU A CA 1
ATOM 874 C C . GLU A 1 110 ? 7.364 -3.332 7.109 1.00 95.81 110 GLU A C 1
ATOM 876 O O . GLU A 1 110 ? 7.108 -4.175 7.971 1.00 95.81 110 GLU A O 1
ATOM 881 N N . ILE A 1 111 ? 6.555 -3.127 6.059 1.00 97.75 111 ILE A N 1
ATOM 882 C CA . ILE A 1 111 ? 5.344 -3.928 5.820 1.00 97.75 111 ILE A CA 1
ATOM 883 C C . ILE A 1 111 ? 5.722 -5.389 5.562 1.00 97.75 111 ILE A C 1
ATOM 885 O O . ILE A 1 111 ? 5.175 -6.281 6.210 1.00 97.75 111 ILE A O 1
ATOM 889 N N . LEU A 1 112 ? 6.656 -5.651 4.644 1.00 97.12 112 LEU A N 1
ATOM 890 C CA . LEU A 1 112 ? 7.073 -7.014 4.298 1.00 97.12 112 LEU A CA 1
ATOM 891 C C . LEU A 1 112 ? 7.691 -7.742 5.498 1.00 97.12 112 LEU A C 1
ATOM 893 O O . LEU A 1 112 ? 7.376 -8.908 5.732 1.00 97.12 112 LEU A O 1
ATOM 897 N N . GLY A 1 113 ? 8.500 -7.047 6.299 1.00 93.44 113 GLY A N 1
ATOM 898 C CA . GLY A 1 113 ? 9.046 -7.565 7.550 1.00 93.44 113 GLY A CA 1
ATOM 899 C C . GLY A 1 113 ? 7.942 -7.963 8.530 1.00 93.44 113 GLY A C 1
ATOM 900 O O . GLY A 1 113 ? 7.951 -9.082 9.037 1.00 93.44 113 GLY A O 1
ATOM 901 N N . ALA A 1 114 ? 6.934 -7.107 8.728 1.00 93.12 114 ALA A N 1
ATOM 902 C CA . ALA A 1 114 ? 5.790 -7.423 9.583 1.00 93.12 114 ALA A CA 1
ATOM 903 C C . ALA A 1 114 ? 4.961 -8.609 9.056 1.00 93.12 114 ALA A C 1
ATOM 905 O O . ALA A 1 114 ? 4.544 -9.464 9.838 1.00 93.12 114 ALA A O 1
ATOM 906 N N . VAL A 1 115 ? 4.747 -8.701 7.737 1.00 95.44 115 VAL A N 1
ATOM 907 C CA . VAL A 1 115 ? 4.075 -9.855 7.113 1.00 95.44 115 VAL A CA 1
ATOM 908 C C . VAL A 1 115 ? 4.892 -11.127 7.324 1.00 95.44 115 VAL A C 1
ATOM 910 O O . VAL A 1 115 ? 4.318 -12.171 7.603 1.00 95.44 115 VAL A O 1
ATOM 913 N N . CYS A 1 116 ? 6.220 -11.074 7.252 1.00 93.75 116 CYS A N 1
ATOM 914 C CA . CYS A 1 116 ? 7.061 -12.257 7.441 1.00 93.75 116 CYS A CA 1
ATOM 915 C C . CYS A 1 116 ? 6.856 -12.926 8.815 1.00 93.75 116 CYS A C 1
ATOM 917 O O . CYS A 1 116 ? 7.024 -14.140 8.931 1.00 93.75 116 CYS A O 1
ATOM 919 N N . LEU A 1 117 ? 6.461 -12.147 9.828 1.00 89.88 117 LEU A N 1
ATOM 920 C CA . LEU A 1 117 ? 6.254 -12.601 11.205 1.00 89.88 117 LEU A CA 1
ATOM 921 C C . LEU A 1 117 ? 4.854 -13.181 11.474 1.00 89.88 117 LEU A C 1
ATOM 923 O O . LEU A 1 117 ? 4.628 -13.724 12.555 1.00 89.88 117 LEU A O 1
ATOM 927 N N . VAL A 1 118 ? 3.902 -13.081 10.536 1.00 90.50 118 VAL A N 1
ATOM 928 C CA . VAL A 1 118 ? 2.579 -13.715 10.698 1.00 90.50 118 VAL A CA 1
ATOM 929 C C . VAL A 1 118 ? 2.603 -15.186 10.244 1.00 90.50 118 VAL A C 1
ATOM 931 O O . VAL A 1 118 ? 3.445 -15.554 9.418 1.00 90.50 118 VAL A O 1
ATOM 934 N N . PRO A 1 119 ? 1.679 -16.046 10.725 1.00 92.56 119 PRO A N 1
ATOM 935 C CA . PRO A 1 119 ? 1.578 -17.434 10.268 1.00 92.56 119 PRO A CA 1
ATOM 936 C C . PRO A 1 119 ? 1.499 -17.535 8.738 1.00 92.56 119 PRO A C 1
ATOM 938 O O . PRO A 1 119 ? 0.735 -16.809 8.105 1.00 92.56 119 PRO A O 1
ATOM 941 N N . ASP A 1 120 ? 2.343 -18.390 8.149 1.00 90.38 120 ASP A N 1
ATOM 942 C CA . ASP A 1 120 ? 2.552 -18.544 6.695 1.00 90.38 120 ASP A CA 1
ATOM 943 C C . ASP A 1 120 ? 2.945 -17.266 5.918 1.00 90.38 120 ASP A C 1
ATOM 945 O O . ASP A 1 120 ? 3.120 -17.295 4.695 1.00 90.38 120 ASP A O 1
ATOM 949 N N . GLY A 1 121 ? 3.167 -16.145 6.605 1.00 91.00 121 GLY A N 1
ATOM 950 C CA . GLY A 1 121 ? 3.482 -14.862 5.992 1.00 91.00 121 GLY A CA 1
ATOM 951 C C . GLY A 1 121 ? 4.844 -14.836 5.302 1.00 91.00 121 GLY A C 1
ATOM 952 O O . GLY A 1 121 ? 4.966 -14.282 4.212 1.00 91.00 121 GLY A O 1
ATOM 953 N N . HIS A 1 122 ? 5.845 -15.533 5.847 1.00 90.88 122 HIS A N 1
ATOM 954 C CA . HIS A 1 122 ? 7.155 -15.701 5.205 1.00 90.88 122 HIS A CA 1
ATOM 955 C C . HIS A 1 122 ? 7.057 -16.309 3.792 1.00 90.88 122 HIS A C 1
ATOM 957 O O . HIS A 1 122 ? 7.776 -15.882 2.888 1.00 90.88 122 HIS A O 1
ATOM 963 N N . LYS A 1 123 ? 6.129 -17.252 3.558 1.00 92.38 123 LYS A N 1
ATOM 964 C CA . LYS A 1 123 ? 5.891 -17.836 2.223 1.00 92.38 123 LYS A CA 1
ATOM 965 C C . LYS A 1 123 ? 5.293 -16.804 1.269 1.00 92.38 123 LYS A C 1
ATOM 967 O O . LYS A 1 123 ? 5.723 -16.718 0.122 1.00 92.38 123 LYS A O 1
ATOM 972 N N . LYS A 1 124 ? 4.339 -15.996 1.752 1.00 94.44 124 LYS A N 1
ATOM 973 C CA . LYS A 1 124 ? 3.746 -14.889 0.981 1.00 94.44 124 LYS A CA 1
ATOM 974 C C . LYS A 1 124 ? 4.801 -13.853 0.593 1.00 94.44 124 LYS A C 1
ATOM 976 O O . LYS A 1 124 ? 4.850 -13.462 -0.567 1.00 94.44 124 LYS A O 1
ATOM 981 N N . VAL A 1 125 ? 5.670 -13.457 1.526 1.00 95.06 125 VAL A N 1
ATOM 982 C CA . VAL A 1 125 ? 6.766 -12.511 1.251 1.00 95.06 125 VAL A CA 1
ATOM 983 C C . VAL A 1 125 ? 7.735 -13.092 0.227 1.00 95.06 125 VAL A C 1
ATOM 985 O O . VAL A 1 125 ? 8.043 -12.419 -0.749 1.00 95.06 125 VAL A O 1
ATOM 988 N N . LEU A 1 126 ? 8.167 -14.346 0.385 1.00 92.75 126 LEU A N 1
ATOM 989 C CA . LEU A 1 126 ? 9.060 -14.986 -0.583 1.00 92.75 126 LEU A CA 1
ATOM 990 C C . LEU A 1 126 ? 8.439 -15.034 -1.988 1.00 92.75 126 LEU A C 1
ATOM 992 O O . LEU A 1 126 ? 9.096 -14.671 -2.960 1.00 92.75 126 LEU A O 1
ATOM 996 N N . SER A 1 127 ? 7.164 -15.422 -2.088 1.00 94.31 127 SER A N 1
ATOM 997 C CA . SER A 1 127 ? 6.425 -15.420 -3.354 1.00 94.31 127 SER A CA 1
ATOM 998 C C . SER A 1 127 ? 6.355 -14.023 -3.977 1.00 94.31 127 SER A C 1
ATOM 1000 O O . SER A 1 127 ? 6.550 -13.882 -5.182 1.00 94.31 127 SER A O 1
ATOM 1002 N N . ALA A 1 128 ? 6.112 -12.991 -3.168 1.00 95.50 128 ALA A N 1
ATOM 1003 C CA . ALA A 1 128 ? 6.075 -11.610 -3.634 1.00 95.50 128 ALA A CA 1
ATOM 1004 C C . ALA A 1 128 ? 7.446 -11.117 -4.103 1.00 95.50 128 ALA A C 1
ATOM 1006 O O . ALA A 1 128 ? 7.539 -10.452 -5.129 1.00 95.50 128 ALA A O 1
ATOM 1007 N N . MET A 1 129 ? 8.526 -11.493 -3.418 1.00 94.19 129 MET A N 1
ATOM 1008 C CA . MET A 1 129 ? 9.880 -11.123 -3.831 1.00 94.19 129 MET A CA 1
ATOM 1009 C C . MET A 1 129 ? 10.307 -11.813 -5.135 1.00 94.19 129 MET A C 1
ATOM 1011 O O . MET A 1 129 ? 10.961 -11.183 -5.964 1.00 94.19 129 MET A O 1
ATOM 1015 N N . LEU A 1 130 ? 9.896 -13.066 -5.359 1.00 90.44 130 LEU A N 1
ATOM 1016 C CA . LEU A 1 130 ? 10.080 -13.743 -6.650 1.00 90.44 130 LEU A CA 1
ATOM 1017 C C . LEU A 1 130 ? 9.287 -13.045 -7.762 1.00 90.44 130 LEU A C 1
ATOM 1019 O O . LEU A 1 130 ? 9.823 -12.790 -8.838 1.00 90.44 130 LEU A O 1
ATOM 1023 N N . HIS A 1 131 ? 8.036 -12.669 -7.484 1.00 92.31 131 HIS A N 1
ATOM 1024 C CA . HIS A 1 131 ? 7.233 -11.868 -8.407 1.00 92.31 131 HIS A CA 1
ATOM 1025 C C . HIS A 1 131 ? 7.912 -10.524 -8.722 1.00 92.31 131 HIS A C 1
ATOM 1027 O O . HIS A 1 131 ? 7.983 -10.110 -9.878 1.00 92.31 131 HIS A O 1
ATOM 1033 N N . TYR A 1 132 ? 8.437 -9.839 -7.704 1.00 93.50 132 TYR A N 1
ATOM 1034 C CA . TYR A 1 132 ? 9.154 -8.577 -7.865 1.00 93.50 132 TYR A CA 1
ATOM 1035 C C . TYR A 1 132 ? 10.403 -8.722 -8.739 1.00 93.50 132 TYR A C 1
ATOM 1037 O O . TYR A 1 132 ? 10.640 -7.865 -9.585 1.00 93.50 132 TYR A O 1
ATOM 1045 N N . GLN A 1 133 ? 11.173 -9.803 -8.584 1.00 87.38 133 GLN A N 1
ATOM 1046 C CA . GLN A 1 133 ? 12.356 -10.057 -9.409 1.00 87.38 133 GLN A CA 1
ATOM 1047 C C . GLN A 1 133 ? 12.007 -10.096 -10.905 1.00 87.38 133 GLN A C 1
ATOM 1049 O O . GLN A 1 133 ? 12.673 -9.443 -11.708 1.00 87.38 133 GLN A O 1
ATOM 1054 N N . VAL A 1 134 ? 10.942 -10.815 -11.272 1.00 88.75 134 VAL A N 1
ATOM 1055 C CA . VAL A 1 134 ? 10.457 -10.881 -12.661 1.00 88.75 134 VAL A CA 1
ATOM 1056 C C . VAL A 1 134 ? 9.978 -9.503 -13.126 1.00 88.75 134 VAL A C 1
ATOM 1058 O O . VAL A 1 134 ? 10.421 -9.010 -14.162 1.00 88.75 134 VAL A O 1
ATOM 1061 N N . TYR A 1 135 ? 9.153 -8.836 -12.315 1.00 87.00 135 TYR A N 1
ATOM 1062 C CA . TYR A 1 135 ? 8.618 -7.504 -12.613 1.00 87.00 135 TYR A CA 1
ATOM 1063 C C . TYR A 1 135 ? 9.709 -6.439 -12.836 1.00 87.00 135 TYR A C 1
ATOM 1065 O O . TYR A 1 135 ? 9.612 -5.601 -13.741 1.00 87.00 135 TYR A O 1
ATOM 1073 N N . ALA A 1 136 ? 10.758 -6.450 -12.010 1.00 83.38 136 ALA A N 1
ATOM 1074 C CA . ALA A 1 136 ? 11.882 -5.530 -12.128 1.00 83.38 136 ALA A CA 1
ATOM 1075 C C . ALA A 1 136 ? 12.682 -5.806 -13.412 1.00 83.38 136 ALA A C 1
ATOM 1077 O O . ALA A 1 136 ? 12.940 -4.876 -14.183 1.00 83.38 136 ALA A O 1
ATOM 1078 N N . ALA A 1 137 ? 12.981 -7.079 -13.690 1.00 77.88 137 ALA A N 1
ATOM 1079 C CA . ALA A 1 137 ? 13.737 -7.497 -14.867 1.00 77.88 137 ALA A CA 1
ATOM 1080 C C . ALA A 1 137 ? 13.028 -7.155 -16.193 1.00 77.88 137 ALA A C 1
ATOM 1082 O O . ALA A 1 137 ? 13.665 -6.658 -17.127 1.00 77.88 137 ALA A O 1
ATOM 1083 N N . GLU A 1 138 ? 11.709 -7.363 -16.280 1.00 66.38 138 GLU A N 1
ATOM 1084 C CA . GLU A 1 138 ? 10.930 -7.119 -17.503 1.00 66.38 138 GLU A CA 1
ATOM 1085 C C . GLU A 1 138 ? 10.993 -5.667 -17.971 1.00 66.38 138 GLU A C 1
ATOM 1087 O O . GLU A 1 138 ? 11.104 -5.394 -19.164 1.00 66.38 138 GLU A O 1
ATOM 1092 N N . ARG A 1 139 ? 10.965 -4.707 -17.050 1.00 60.22 139 ARG A N 1
ATOM 1093 C CA . ARG A 1 139 ? 11.003 -3.293 -17.434 1.00 60.22 139 ARG A CA 1
ATOM 1094 C C . ARG A 1 139 ? 12.414 -2.753 -17.640 1.00 60.22 139 ARG A C 1
ATOM 1096 O O . ARG A 1 139 ? 12.563 -1.830 -18.436 1.00 60.22 139 ARG A O 1
ATOM 1103 N N . THR A 1 140 ? 13.431 -3.287 -16.964 1.00 57.91 140 THR A N 1
ATOM 1104 C CA . THR A 1 140 ? 14.829 -2.918 -17.262 1.00 57.91 140 THR A CA 1
ATOM 1105 C C . THR A 1 140 ? 15.197 -3.336 -18.688 1.00 57.91 140 THR A C 1
ATOM 1107 O O . THR A 1 140 ? 15.841 -2.577 -19.411 1.00 57.91 140 THR A O 1
ATOM 1110 N N . ARG A 1 141 ? 14.671 -4.480 -19.154 1.00 47.19 141 ARG A N 1
ATOM 1111 C CA . ARG A 1 141 ? 14.793 -4.935 -20.548 1.00 47.19 141 ARG A CA 1
ATOM 1112 C C . ARG A 1 141 ? 14.237 -3.928 -21.565 1.00 47.19 141 ARG A C 1
ATOM 1114 O O . ARG A 1 141 ? 14.819 -3.782 -22.633 1.00 47.19 141 ARG A O 1
ATOM 1121 N N . PHE A 1 142 ? 13.152 -3.214 -21.252 1.00 51.34 142 PHE A N 1
ATOM 1122 C CA . PHE A 1 142 ? 12.620 -2.175 -22.145 1.00 51.34 142 PHE A CA 1
ATOM 1123 C C . PHE A 1 142 ? 13.389 -0.851 -22.063 1.00 51.34 142 PHE A C 1
ATOM 1125 O O . PHE A 1 142 ? 13.508 -0.176 -23.077 1.00 51.34 142 PHE A O 1
ATOM 1132 N N . GLN A 1 143 ? 13.957 -0.497 -20.905 1.00 45.28 143 GLN A N 1
ATOM 1133 C CA . GLN A 1 143 ? 14.786 0.710 -20.775 1.00 45.28 143 GLN A CA 1
ATOM 1134 C C . GLN A 1 143 ? 16.108 0.601 -21.550 1.00 45.28 143 GLN A C 1
ATOM 1136 O O . GLN A 1 143 ? 16.558 1.587 -22.128 1.00 45.28 143 GLN A O 1
ATOM 1141 N N . HIS A 1 144 ? 16.702 -0.595 -21.629 1.00 40.38 144 HIS A N 1
ATOM 1142 C CA . HIS A 1 144 ? 17.930 -0.810 -22.405 1.00 40.38 144 HIS A CA 1
ATOM 1143 C C . HIS A 1 144 ? 17.729 -0.597 -23.919 1.00 40.38 144 HIS A C 1
ATOM 1145 O O . HIS A 1 144 ? 18.658 -0.199 -24.615 1.00 40.38 144 HIS A O 1
ATOM 1151 N N . ASN A 1 145 ? 16.501 -0.772 -24.418 1.00 33.47 145 ASN A N 1
ATOM 1152 C CA . ASN A 1 145 ? 16.176 -0.588 -25.834 1.00 33.47 145 ASN A CA 1
ATOM 1153 C C . ASN A 1 145 ? 15.893 0.878 -26.214 1.00 33.47 145 ASN A C 1
ATOM 1155 O O . ASN A 1 145 ? 15.871 1.200 -27.398 1.00 33.47 145 ASN A O 1
ATOM 1159 N N . SER A 1 146 ? 15.697 1.772 -25.240 1.00 35.34 146 SER A N 1
ATOM 1160 C CA . SER A 1 146 ? 15.410 3.195 -25.486 1.00 35.34 146 SER A CA 1
ATOM 1161 C C . SER A 1 146 ? 16.665 4.049 -25.698 1.00 35.34 146 SER A C 1
ATOM 1163 O O . SER A 1 146 ? 16.550 5.194 -26.122 1.00 35.34 146 SER A O 1
ATOM 1165 N N . ASN A 1 147 ? 17.857 3.507 -25.418 1.00 37.38 147 ASN A N 1
ATOM 1166 C CA . ASN A 1 147 ? 19.129 4.237 -25.498 1.00 37.38 147 ASN A CA 1
ATOM 1167 C C . ASN A 1 147 ? 19.964 3.902 -26.747 1.00 37.38 147 ASN A C 1
ATOM 1169 O O . ASN A 1 147 ? 21.097 4.362 -26.859 1.00 37.38 147 ASN A O 1
ATOM 1173 N N . PHE A 1 148 ? 19.424 3.138 -27.702 1.00 38.75 148 PHE A N 1
ATOM 1174 C CA . PHE A 1 148 ? 20.115 2.796 -28.949 1.00 38.75 148 PHE A CA 1
ATOM 1175 C C . PHE A 1 148 ? 19.371 3.364 -30.164 1.00 38.75 148 PHE A C 1
ATOM 1177 O O . PHE A 1 148 ? 18.860 2.640 -31.011 1.00 38.75 148 PHE A O 1
ATOM 1184 N N . ALA A 1 149 ? 19.272 4.690 -30.234 1.00 39.09 149 ALA A N 1
ATOM 1185 C CA . ALA A 1 149 ? 18.779 5.389 -31.419 1.00 39.09 149 ALA A CA 1
ATOM 1186 C C . ALA A 1 149 ? 19.680 6.579 -31.784 1.00 39.09 149 ALA A C 1
ATOM 1188 O O . ALA A 1 149 ? 19.176 7.657 -32.062 1.00 39.09 149 ALA A O 1
ATOM 1189 N N . SER A 1 150 ? 21.007 6.387 -31.764 1.00 39.12 150 SER A N 1
ATOM 1190 C CA . SER A 1 150 ? 21.973 7.194 -32.536 1.00 39.12 150 SER A CA 1
ATOM 1191 C C . SER A 1 150 ? 23.423 6.744 -32.291 1.00 39.12 150 SER A C 1
ATOM 1193 O O . SER A 1 150 ? 24.128 7.371 -31.506 1.00 39.12 150 SER A O 1
ATOM 1195 N N . ALA A 1 151 ? 23.886 5.679 -32.952 1.00 32.66 151 ALA A N 1
ATOM 1196 C CA . ALA A 1 151 ? 25.287 5.512 -33.377 1.00 32.66 151 ALA A CA 1
ATOM 1197 C C . ALA A 1 151 ? 25.433 4.232 -34.227 1.00 32.66 151 ALA A C 1
ATOM 1199 O O . ALA A 1 151 ? 24.781 3.237 -33.908 1.00 32.66 151 ALA A O 1
ATOM 1200 N N . PRO A 1 152 ? 26.244 4.244 -35.303 1.00 36.62 152 PRO A N 1
ATOM 1201 C CA . PRO A 1 152 ? 26.414 3.094 -36.180 1.00 36.62 152 PRO A CA 1
ATOM 1202 C C . PRO A 1 152 ? 27.339 2.033 -35.569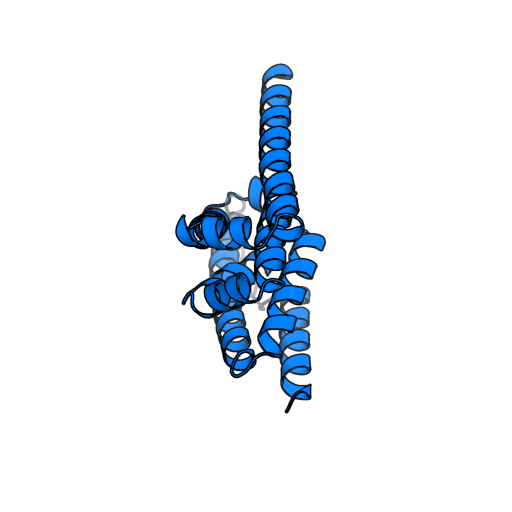 1.00 36.62 152 PRO A C 1
ATOM 1204 O O . PRO A 1 152 ? 28.131 2.295 -34.666 1.00 36.62 152 PRO A O 1
ATOM 1207 N N . GLU A 1 153 ? 27.178 0.828 -36.100 1.00 42.75 153 GLU A N 1
ATOM 1208 C CA . GLU A 1 153 ? 27.774 -0.451 -35.726 1.00 42.75 153 GLU A CA 1
ATOM 1209 C C . GLU A 1 153 ? 29.311 -0.444 -35.670 1.00 42.75 153 GLU A C 1
ATOM 1211 O O . GLU A 1 153 ? 29.962 -0.130 -36.664 1.00 42.75 153 GLU A O 1
ATOM 1216 N N . THR A 1 154 ? 29.875 -0.934 -34.557 1.00 34.81 154 THR A N 1
ATOM 1217 C CA . THR A 1 154 ? 31.130 -1.704 -34.580 1.00 34.81 154 THR A CA 1
ATOM 1218 C C . THR A 1 154 ? 31.095 -2.781 -33.494 1.00 34.81 154 THR A C 1
ATOM 1220 O O . THR A 1 154 ? 30.862 -2.502 -32.318 1.00 34.81 154 THR A O 1
ATOM 1223 N N . GLU A 1 155 ? 31.319 -4.025 -33.909 1.00 40.94 155 GLU A N 1
ATOM 1224 C CA . GLU A 1 155 ? 31.394 -5.227 -33.080 1.00 40.94 155 GLU A CA 1
ATOM 1225 C C . GLU A 1 155 ? 32.474 -5.125 -31.987 1.00 40.94 155 GLU A C 1
ATOM 1227 O O . GLU A 1 155 ? 33.649 -4.923 -32.287 1.00 40.94 155 GLU A O 1
ATOM 1232 N N . ALA A 1 156 ? 32.099 -5.350 -30.723 1.00 30.91 156 ALA A N 1
ATOM 1233 C CA . ALA A 1 156 ? 33.016 -5.827 -29.685 1.00 30.91 156 ALA A CA 1
ATOM 1234 C C . ALA A 1 156 ? 32.245 -6.457 -28.507 1.00 30.91 156 ALA A C 1
ATOM 1236 O O . ALA A 1 156 ? 31.689 -5.770 -27.658 1.00 30.91 156 ALA A O 1
ATOM 1237 N N . HIS A 1 157 ? 32.234 -7.792 -28.481 1.00 31.81 157 HIS A N 1
ATOM 1238 C CA . HIS A 1 157 ? 32.217 -8.653 -27.292 1.00 31.81 157 HIS A CA 1
ATOM 1239 C C . HIS A 1 157 ? 31.354 -8.191 -26.091 1.00 31.81 157 HIS A C 1
ATOM 1241 O O . HIS A 1 157 ? 31.847 -7.626 -25.112 1.00 31.81 157 HIS A O 1
ATOM 1247 N N . VAL A 1 158 ? 30.061 -8.535 -26.106 1.00 33.28 158 VAL A N 1
ATOM 1248 C CA . VAL A 1 158 ? 29.179 -8.382 -24.938 1.00 33.28 158 VAL A CA 1
ATOM 1249 C C . VAL A 1 158 ? 29.573 -9.405 -23.873 1.00 33.28 158 VAL A C 1
ATOM 1251 O O . VAL A 1 158 ? 29.192 -10.573 -23.910 1.00 33.28 158 VAL A O 1
ATOM 1254 N N . THR A 1 159 ? 30.358 -8.955 -22.902 1.00 32.56 159 THR A N 1
ATOM 1255 C CA . THR A 1 159 ? 30.366 -9.560 -21.568 1.00 32.56 159 THR A CA 1
ATOM 1256 C C . THR A 1 159 ? 29.208 -8.950 -20.777 1.00 32.56 159 THR A C 1
ATOM 1258 O O . THR A 1 159 ? 28.998 -7.738 -20.872 1.00 32.56 159 THR A O 1
ATOM 1261 N N . PRO A 1 160 ? 28.417 -9.733 -20.020 1.00 33.75 160 PRO A N 1
ATOM 1262 C CA . PRO A 1 160 ? 27.323 -9.166 -19.244 1.00 33.75 160 PRO A CA 1
ATOM 1263 C C . PRO A 1 160 ? 27.916 -8.338 -18.098 1.00 33.75 160 PRO A C 1
ATOM 1265 O O . PRO A 1 160 ? 28.468 -8.887 -17.146 1.00 33.75 160 PRO A O 1
ATOM 1268 N N . GLN A 1 161 ? 27.843 -7.011 -18.206 1.00 35.12 161 GLN A N 1
ATOM 1269 C CA . GLN A 1 161 ? 28.217 -6.096 -17.129 1.00 35.12 161 GLN A CA 1
ATOM 1270 C C . GLN A 1 161 ? 27.052 -5.989 -16.125 1.00 35.12 161 GLN A C 1
ATOM 1272 O O . GLN A 1 161 ? 25.945 -5.609 -16.513 1.00 35.12 161 GLN A O 1
ATOM 1277 N N . PRO A 1 162 ? 27.276 -6.342 -14.845 1.00 42.12 162 PRO A N 1
ATOM 1278 C CA . PRO A 1 162 ? 26.264 -6.333 -13.803 1.00 42.12 162 PRO A CA 1
ATOM 1279 C C . PRO A 1 162 ? 26.236 -4.978 -13.088 1.00 42.12 162 PRO A C 1
ATOM 1281 O O . PRO A 1 162 ? 27.211 -4.573 -12.458 1.00 42.12 162 PRO A O 1
ATOM 1284 N N . SER A 1 163 ? 25.088 -4.309 -13.091 1.00 40.78 163 SER A N 1
ATOM 1285 C CA . SER A 1 163 ? 24.818 -3.200 -12.173 1.00 40.78 163 SER A CA 1
ATOM 1286 C C . SER A 1 163 ? 23.386 -3.268 -11.638 1.00 40.78 163 SER A C 1
ATOM 1288 O O . SER A 1 163 ? 22.571 -2.374 -11.822 1.00 40.78 163 SER A O 1
ATOM 1290 N N . GLU A 1 164 ? 23.111 -4.330 -10.871 1.00 46.16 164 GLU A N 1
ATOM 1291 C CA . GLU A 1 164 ? 21.936 -4.429 -9.991 1.00 46.16 164 GLU A CA 1
ATOM 1292 C C . GLU A 1 164 ? 22.308 -4.763 -8.514 1.00 46.16 164 GLU A C 1
ATOM 1294 O O . GLU A 1 164 ? 21.703 -5.644 -7.897 1.00 46.16 164 GLU A O 1
ATOM 1299 N N . PRO A 1 165 ? 23.318 -4.120 -7.876 1.00 42.34 165 PRO A N 1
ATOM 1300 C CA . PRO A 1 165 ? 23.844 -4.597 -6.589 1.00 42.34 165 PRO A CA 1
ATOM 1301 C C . PRO A 1 165 ? 22.909 -4.286 -5.409 1.00 42.34 165 PRO A C 1
ATOM 1303 O O . PRO A 1 165 ? 22.859 -5.035 -4.435 1.00 42.34 165 PRO A O 1
ATOM 1306 N N . ALA A 1 166 ? 22.134 -3.199 -5.489 1.00 45.28 166 ALA A N 1
ATOM 1307 C CA . ALA A 1 166 ? 21.291 -2.732 -4.387 1.00 45.28 166 ALA A CA 1
ATOM 1308 C C . ALA A 1 166 ? 20.021 -3.581 -4.198 1.00 45.28 166 ALA A C 1
ATOM 1310 O O . ALA A 1 166 ? 19.605 -3.836 -3.068 1.00 45.28 166 ALA A O 1
ATOM 1311 N N . ILE A 1 167 ? 19.422 -4.059 -5.294 1.00 44.56 167 ILE A N 1
ATOM 1312 C CA . ILE A 1 167 ? 18.213 -4.892 -5.250 1.00 44.56 167 ILE A CA 1
ATOM 1313 C C . ILE A 1 167 ? 18.574 -6.323 -4.858 1.00 44.56 167 ILE A C 1
ATOM 1315 O O . ILE A 1 167 ? 17.907 -6.901 -4.001 1.00 44.56 167 ILE A O 1
ATOM 1319 N N . HIS A 1 168 ? 19.672 -6.863 -5.399 1.00 45.91 168 HIS A N 1
ATOM 1320 C CA . HIS A 1 168 ? 20.193 -8.157 -4.966 1.00 45.91 168 HIS A CA 1
ATOM 1321 C C . HIS A 1 168 ? 20.573 -8.139 -3.477 1.00 45.91 168 HIS A C 1
ATOM 1323 O O . HIS A 1 168 ? 20.250 -9.077 -2.755 1.00 45.91 168 HIS A O 1
ATOM 1329 N N . GLY A 1 169 ? 21.174 -7.046 -2.989 1.00 50.06 169 GLY A N 1
ATOM 1330 C CA . GLY A 1 169 ? 21.465 -6.842 -1.568 1.00 50.06 169 GLY A CA 1
ATOM 1331 C C . GLY A 1 169 ? 20.209 -6.808 -0.691 1.00 50.06 169 GLY A C 1
ATOM 1332 O O . GLY A 1 169 ? 20.160 -7.502 0.321 1.00 50.06 169 GLY A O 1
ATOM 1333 N N . ALA A 1 170 ? 19.167 -6.074 -1.094 1.00 47.38 170 ALA A N 1
ATOM 1334 C CA . ALA A 1 170 ? 17.903 -6.018 -0.358 1.00 47.38 170 ALA A CA 1
ATOM 1335 C C . ALA A 1 170 ? 17.161 -7.367 -0.369 1.00 47.38 170 ALA A C 1
ATOM 1337 O O . ALA A 1 170 ? 16.707 -7.826 0.677 1.00 47.38 170 ALA A O 1
ATOM 1338 N N . LEU A 1 171 ? 17.095 -8.048 -1.519 1.00 50.25 171 LEU A N 1
ATOM 1339 C CA . LEU A 1 171 ? 16.542 -9.402 -1.653 1.00 50.25 171 LEU A CA 1
ATOM 1340 C C . LEU A 1 171 ? 17.290 -10.404 -0.773 1.00 50.25 171 LEU A C 1
ATOM 1342 O O . LEU A 1 171 ? 16.660 -11.181 -0.059 1.00 50.25 171 LEU A O 1
ATOM 1346 N N . LYS A 1 172 ? 18.625 -10.351 -0.782 1.00 52.84 172 LYS A N 1
ATOM 1347 C CA . LYS A 1 172 ? 19.483 -11.209 0.034 1.00 52.84 172 LYS A CA 1
ATOM 1348 C C . LYS A 1 172 ? 19.311 -10.919 1.522 1.00 52.84 172 LYS A C 1
ATOM 1350 O O . LYS A 1 172 ? 19.157 -11.864 2.278 1.00 52.84 172 LYS A O 1
ATOM 1355 N N . LEU A 1 173 ? 19.215 -9.652 1.930 1.00 50.00 173 LEU A N 1
ATOM 1356 C CA . LEU A 1 173 ? 18.958 -9.275 3.322 1.00 50.00 173 LEU A CA 1
ATOM 1357 C C . LEU A 1 173 ? 17.563 -9.725 3.778 1.00 50.00 173 LEU A C 1
ATOM 1359 O O . LEU A 1 173 ? 17.413 -10.235 4.883 1.00 50.00 173 LEU A O 1
ATOM 1363 N N . THR A 1 174 ? 16.546 -9.601 2.922 1.00 52.94 174 THR A N 1
ATOM 1364 C CA . THR A 1 174 ? 15.176 -10.052 3.230 1.00 52.94 174 THR A CA 1
ATOM 1365 C C . THR A 1 174 ? 15.113 -11.580 3.314 1.00 52.94 174 THR A C 1
ATOM 1367 O O . THR A 1 174 ? 14.494 -12.126 4.224 1.00 52.94 174 THR A O 1
ATOM 1370 N N . TYR A 1 175 ? 15.806 -12.278 2.409 1.00 49.12 175 TYR A N 1
ATOM 1371 C CA . TYR A 1 175 ? 15.934 -13.736 2.395 1.00 49.12 175 TYR A CA 1
ATOM 1372 C C . TYR A 1 175 ? 16.732 -14.270 3.595 1.00 49.12 175 TYR A C 1
ATOM 1374 O O . TYR A 1 175 ? 16.312 -15.236 4.227 1.00 49.12 175 TYR A O 1
ATOM 1382 N N . GLU A 1 176 ? 17.853 -13.638 3.949 1.00 50.03 176 GLU A N 1
ATOM 1383 C CA . GLU A 1 176 ? 18.668 -13.984 5.121 1.00 50.03 176 GLU A CA 1
ATOM 1384 C C . GLU A 1 176 ? 17.915 -13.707 6.425 1.00 50.03 176 GLU A C 1
ATOM 1386 O O . GLU A 1 176 ? 17.894 -14.566 7.305 1.00 50.03 176 GLU A O 1
ATOM 1391 N N . THR A 1 177 ? 17.204 -12.578 6.512 1.00 44.75 177 THR A N 1
ATOM 1392 C CA . THR A 1 177 ? 16.326 -12.263 7.648 1.00 44.75 177 THR A CA 1
ATOM 1393 C C . THR A 1 177 ? 15.216 -13.308 7.781 1.00 44.75 177 THR A C 1
ATOM 1395 O O . THR A 1 177 ? 15.014 -13.845 8.864 1.00 44.75 177 THR A O 1
ATOM 1398 N N . ALA A 1 178 ? 14.544 -13.681 6.685 1.00 45.66 178 ALA A N 1
ATOM 1399 C CA . ALA A 1 178 ? 13.513 -14.723 6.689 1.00 45.66 178 ALA A CA 1
ATOM 1400 C C . ALA A 1 178 ? 14.059 -16.117 7.056 1.00 45.66 178 ALA A C 1
ATOM 1402 O O . ALA A 1 178 ? 13.340 -16.931 7.634 1.00 45.66 178 ALA A O 1
ATOM 1403 N N . ARG A 1 179 ? 15.330 -16.401 6.743 1.00 43.31 179 ARG A N 1
ATOM 1404 C CA . ARG A 1 179 ? 16.002 -17.662 7.088 1.00 43.31 179 ARG A CA 1
ATOM 1405 C C . ARG A 1 179 ? 16.360 -17.756 8.574 1.00 43.31 179 ARG A C 1
ATOM 1407 O O . ARG A 1 179 ? 16.404 -18.866 9.087 1.00 43.31 179 ARG A O 1
ATOM 1414 N N . TYR A 1 180 ? 16.586 -16.625 9.245 1.00 39.19 180 TYR A N 1
ATOM 1415 C CA . TYR A 1 180 ? 16.963 -16.552 10.664 1.00 39.19 180 TYR A CA 1
ATOM 1416 C C . TYR A 1 180 ? 15.788 -16.800 11.634 1.00 39.19 180 TYR A C 1
ATOM 1418 O O . TYR A 1 180 ? 16.005 -17.034 12.817 1.00 39.19 180 TYR A O 1
ATOM 1426 N N . PHE A 1 181 ? 14.543 -16.762 11.145 1.00 40.09 181 PHE A N 1
ATOM 1427 C CA . PHE A 1 181 ? 13.328 -17.053 11.923 1.00 40.09 181 PHE A CA 1
ATOM 1428 C C . PHE A 1 181 ? 12.822 -18.507 11.765 1.00 40.09 181 PHE A C 1
ATOM 1430 O O . PHE A 1 181 ? 11.669 -18.794 12.092 1.00 40.09 181 PHE A O 1
ATOM 1437 N N . LYS A 1 182 ? 13.662 -19.420 11.259 1.00 38.78 182 LYS A N 1
ATOM 1438 C CA . LYS A 1 182 ? 13.494 -20.880 11.369 1.00 38.78 182 LYS A CA 1
ATOM 1439 C C . LYS A 1 182 ? 14.437 -21.426 12.429 1.00 38.78 182 LYS A C 1
ATOM 1441 O O . LYS A 1 182 ? 14.016 -22.379 13.114 1.00 38.78 182 LYS A O 1
#

Radius of gyration: 19.22 Å; chains: 1; bounding box: 49×51×52 Å

Sequence (182 aa):
MQTLYAFDEEDTEMRNKIVEDLKTALRTQPMRFVTRFIELDGLTCLLNFLKSMDYETSESRIHTSVIGCIKALMNNSQGRAHVLAHPESINIISQSLRTENIKTKIAVLEILGAVCLVPDGHKKVLSAMLHYQVYAAERTRFQHNSNFASAPETEAHVTPQPSEPAIHGALKLTYETARYFK